Protein AF-T0XZX7-F1 (afdb_monomer)

pLDDT: mean 92.93, std 13.93, range [35.56, 98.81]

Organism: NCBI:txid410659

Secondary structure (DSSP, 8-state):
--HHHHHHHHHHHHHHHHHHT-TTTS-HHHHH--HHHHHHHHHHHHHHHHHHHHTT-HHHHHHHHHHHHHHHHHHHHHHHHTTS--HHHHHHHHHHHHHHH-HHHH-S-PPPTT---

Structure (mmCIF, N/CA/C/O backbone):
data_AF-T0XZX7-F1
#
_entry.id   AF-T0XZX7-F1
#
loop_
_atom_site.group_PDB
_atom_site.id
_atom_site.type_symbol
_atom_site.label_atom_id
_atom_site.label_alt_id
_atom_site.label_comp_id
_atom_site.label_asym_id
_atom_site.label_entity_id
_atom_site.label_seq_id
_atom_site.pdbx_PDB_ins_code
_atom_site.Cartn_x
_atom_site.Cartn_y
_atom_site.Cartn_z
_atom_site.occupancy
_atom_site.B_iso_or_equiv
_atom_site.auth_seq_id
_atom_site.auth_comp_id
_atom_site.auth_asym_id
_atom_site.auth_atom_id
_atom_site.pdbx_PDB_model_num
ATOM 1 N N . MET A 1 1 ? -22.041 0.618 -4.697 1.00 60.44 1 MET A N 1
ATOM 2 C CA . MET A 1 1 ? -20.673 0.934 -5.153 1.00 60.44 1 MET A CA 1
ATOM 3 C C . MET A 1 1 ? -20.664 0.870 -6.667 1.00 60.44 1 MET A C 1
ATOM 5 O O . MET A 1 1 ? -21.028 -0.171 -7.202 1.00 60.44 1 MET A O 1
ATOM 9 N N . ARG A 1 2 ? -20.362 1.970 -7.360 1.00 83.56 2 ARG A N 1
ATOM 10 C CA . ARG A 1 2 ? -20.198 1.934 -8.817 1.00 83.56 2 ARG A CA 1
ATOM 11 C C . ARG A 1 2 ? -18.777 1.455 -9.098 1.00 83.56 2 ARG A C 1
ATOM 13 O O . ARG A 1 2 ? -17.830 2.133 -8.727 1.00 83.56 2 ARG A O 1
ATOM 20 N N . THR A 1 3 ? -18.631 0.277 -9.701 1.00 84.12 3 THR A N 1
ATOM 21 C CA . THR A 1 3 ? -17.314 -0.327 -9.974 1.00 84.12 3 THR A CA 1
ATOM 22 C C . THR A 1 3 ? -16.431 0.567 -10.848 1.00 84.12 3 THR A C 1
ATOM 24 O O . THR A 1 3 ? -15.219 0.566 -10.670 1.00 84.12 3 THR A O 1
ATOM 27 N N . ALA A 1 4 ? -17.034 1.349 -11.750 1.00 87.56 4 ALA A N 1
ATOM 28 C CA . ALA A 1 4 ? -16.325 2.297 -12.606 1.00 87.56 4 ALA A CA 1
ATOM 29 C C . ALA A 1 4 ? -15.615 3.393 -11.792 1.00 87.56 4 ALA A C 1
ATOM 31 O O . ALA A 1 4 ? -14.406 3.545 -11.926 1.00 87.56 4 ALA A O 1
ATOM 32 N N . ASP A 1 5 ? -16.328 4.069 -10.886 1.00 93.94 5 ASP A N 1
ATOM 33 C CA . ASP A 1 5 ? -15.757 5.112 -10.022 1.00 93.94 5 ASP A CA 1
ATOM 34 C C . ASP A 1 5 ? -14.596 4.577 -9.170 1.00 93.94 5 ASP A C 1
ATOM 36 O O . ASP A 1 5 ? -13.569 5.230 -9.012 1.00 93.94 5 ASP A O 1
ATOM 40 N N . SER A 1 6 ? -14.746 3.365 -8.619 1.00 94.50 6 SER A N 1
ATOM 41 C CA . SER A 1 6 ? -13.694 2.736 -7.815 1.00 94.50 6 SER A CA 1
ATOM 42 C C . SER A 1 6 ? -12.454 2.407 -8.644 1.00 94.50 6 SER A C 1
ATOM 44 O O . SER A 1 6 ? -11.340 2.556 -8.150 1.00 94.50 6 SER A O 1
ATOM 46 N N . ALA A 1 7 ? -12.636 1.960 -9.889 1.00 94.81 7 ALA A N 1
ATOM 47 C CA . ALA A 1 7 ? -11.525 1.691 -10.791 1.00 94.81 7 ALA A CA 1
ATOM 48 C C . ALA A 1 7 ? -10.784 2.984 -11.155 1.00 94.81 7 ALA A C 1
ATOM 50 O O . ALA A 1 7 ? -9.563 3.012 -11.070 1.00 94.81 7 ALA A O 1
ATOM 51 N N . GLU A 1 8 ? -11.510 4.058 -11.475 1.00 96.88 8 GLU A N 1
ATOM 52 C CA . GLU A 1 8 ? -10.928 5.369 -11.785 1.00 96.88 8 GLU A CA 1
ATOM 53 C C . GLU A 1 8 ? -10.112 5.926 -10.610 1.00 96.88 8 GLU A C 1
ATOM 55 O O . GLU A 1 8 ? -8.948 6.288 -10.782 1.00 96.88 8 GLU A O 1
ATOM 60 N N . ALA A 1 9 ? -10.682 5.926 -9.400 1.00 97.62 9 ALA A N 1
ATOM 61 C CA . ALA A 1 9 ? -9.990 6.404 -8.203 1.00 97.62 9 ALA A CA 1
ATOM 62 C C . ALA A 1 9 ? -8.724 5.585 -7.895 1.00 97.62 9 ALA A C 1
ATOM 64 O O . ALA A 1 9 ? -7.688 6.144 -7.533 1.00 97.62 9 ALA A O 1
ATOM 65 N N . LEU A 1 10 ? -8.787 4.262 -8.070 1.00 97.81 10 LEU A N 1
ATOM 66 C CA . 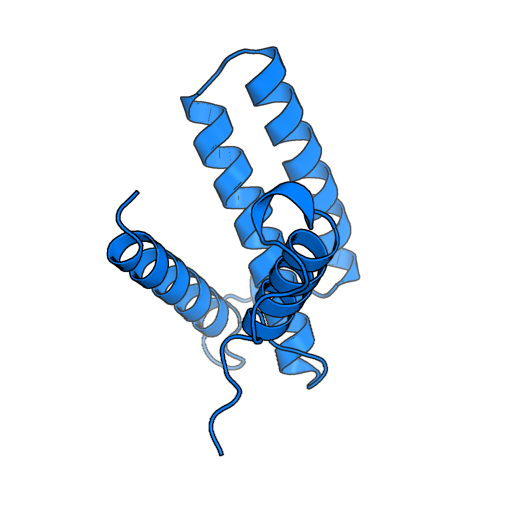LEU A 1 10 ? -7.636 3.389 -7.861 1.00 97.81 10 LEU A CA 1
ATOM 67 C C . LEU A 1 10 ? -6.558 3.602 -8.928 1.00 97.81 10 LEU A C 1
ATOM 69 O O . LEU A 1 10 ? -5.379 3.651 -8.593 1.00 97.81 10 LEU A O 1
ATOM 73 N N . THR A 1 11 ? -6.944 3.771 -10.195 1.00 98.25 11 THR A N 1
ATOM 74 C CA . THR A 1 11 ? -6.011 4.114 -11.274 1.00 98.25 11 THR A CA 1
ATOM 75 C C . THR A 1 11 ? -5.284 5.419 -10.967 1.00 98.25 11 THR A C 1
ATOM 77 O O . THR A 1 11 ? -4.059 5.451 -11.047 1.00 98.25 11 THR A O 1
ATOM 80 N N . ALA A 1 12 ? -5.999 6.458 -10.525 1.00 98.44 12 ALA A N 1
ATOM 81 C CA . ALA A 1 12 ? -5.383 7.727 -10.143 1.00 98.44 12 ALA A CA 1
ATOM 82 C C . ALA A 1 12 ? -4.367 7.570 -8.994 1.00 98.44 12 ALA A C 1
ATOM 84 O O . ALA A 1 12 ? -3.296 8.173 -9.037 1.00 98.44 12 ALA A O 1
ATOM 85 N N . LEU A 1 13 ? -4.660 6.729 -7.993 1.00 98.62 13 LEU A N 1
ATOM 86 C CA . LEU A 1 13 ? -3.728 6.430 -6.900 1.00 98.62 13 LEU A CA 1
ATOM 87 C C . LEU A 1 13 ? -2.470 5.694 -7.393 1.00 98.62 13 LEU A C 1
ATOM 89 O O . LEU A 1 13 ? -1.356 6.036 -6.998 1.00 98.62 13 LEU A O 1
ATOM 93 N N . LEU A 1 14 ? -2.629 4.703 -8.273 1.00 98.69 14 LEU A N 1
ATOM 94 C CA . LEU A 1 14 ? -1.500 3.975 -8.861 1.00 98.69 14 LEU A CA 1
ATOM 95 C C . LEU A 1 14 ? -0.620 4.904 -9.712 1.00 98.69 14 LEU A C 1
ATOM 97 O O . LEU A 1 14 ? 0.603 4.877 -9.590 1.00 98.69 14 LEU A O 1
ATOM 101 N N . GLU A 1 15 ? -1.227 5.770 -10.527 1.00 98.62 15 GLU A N 1
ATOM 102 C CA . GLU A 1 15 ? -0.512 6.778 -11.317 1.00 98.62 15 GLU A CA 1
ATOM 103 C C . GLU A 1 15 ? 0.219 7.797 -10.437 1.00 98.62 15 GLU A C 1
ATOM 105 O O . GLU A 1 15 ? 1.354 8.174 -10.741 1.00 98.62 15 GLU A O 1
ATOM 110 N N . LEU A 1 16 ? -0.400 8.228 -9.333 1.00 98.56 16 LEU A N 1
ATOM 111 C CA . LEU A 1 16 ? 0.249 9.085 -8.345 1.00 98.56 16 LEU A CA 1
ATOM 112 C C . LEU A 1 16 ? 1.500 8.403 -7.785 1.00 98.56 16 LEU A C 1
ATOM 114 O O . LEU A 1 16 ? 2.560 9.022 -7.769 1.00 98.56 16 LEU A O 1
ATOM 118 N N . MET A 1 17 ? 1.409 7.130 -7.396 1.00 98.50 17 MET A N 1
ATOM 119 C CA . MET A 1 17 ? 2.547 6.377 -6.862 1.00 98.50 17 MET A CA 1
ATOM 120 C C . MET A 1 17 ? 3.707 6.285 -7.863 1.00 98.50 17 MET A C 1
ATOM 122 O O . MET A 1 17 ? 4.868 6.460 -7.487 1.00 98.50 17 MET A O 1
ATOM 126 N N . VAL A 1 18 ? 3.401 6.062 -9.147 1.00 98.44 18 VAL A N 1
ATOM 127 C CA . VAL A 1 18 ? 4.404 6.071 -10.224 1.00 98.44 18 VAL A CA 1
ATOM 128 C C . VAL A 1 18 ? 5.104 7.427 -10.305 1.00 98.44 18 VAL A C 1
ATOM 130 O O . VAL A 1 18 ? 6.328 7.466 -10.381 1.00 98.44 18 VAL A O 1
ATOM 133 N N . ARG A 1 19 ? 4.354 8.535 -10.237 1.00 98.56 19 ARG A N 1
ATOM 134 C CA . ARG A 1 19 ? 4.929 9.892 -10.261 1.00 98.56 19 ARG A CA 1
ATOM 135 C C . ARG A 1 19 ? 5.767 10.188 -9.021 1.00 98.56 19 ARG A C 1
ATOM 137 O O . ARG A 1 19 ? 6.859 10.730 -9.146 1.00 98.56 19 ARG A O 1
ATOM 144 N N . LEU A 1 20 ? 5.285 9.819 -7.833 1.00 98.56 20 LEU A N 1
ATOM 145 C CA . LEU A 1 20 ? 6.005 10.032 -6.573 1.00 98.56 20 LEU A CA 1
ATOM 146 C C . LEU A 1 20 ? 7.349 9.299 -6.554 1.00 98.56 20 LEU A C 1
ATOM 148 O O . LEU A 1 20 ? 8.319 9.821 -6.010 1.00 98.56 20 LEU A O 1
ATOM 152 N N . ARG A 1 21 ? 7.434 8.128 -7.192 1.00 98.12 21 ARG A N 1
ATOM 153 C CA . ARG A 1 21 ? 8.665 7.331 -7.289 1.00 98.12 21 ARG A CA 1
ATOM 154 C C . ARG A 1 21 ? 9.398 7.448 -8.621 1.00 98.12 21 ARG A C 1
ATOM 156 O O . ARG A 1 21 ? 10.296 6.652 -8.890 1.00 98.12 21 ARG A O 1
ATOM 163 N N . ASP A 1 22 ? 9.067 8.444 -9.436 1.00 98.12 22 ASP A N 1
ATOM 164 C CA . ASP A 1 22 ? 9.805 8.704 -10.666 1.00 98.12 22 ASP A CA 1
ATOM 165 C C . ASP A 1 22 ? 11.309 8.933 -10.360 1.00 98.12 22 ASP A C 1
ATOM 167 O O . ASP A 1 22 ? 11.634 9.717 -9.462 1.00 98.12 22 ASP A O 1
ATOM 171 N N . PRO A 1 23 ? 12.252 8.265 -11.055 1.00 96.38 23 PRO A N 1
ATOM 172 C CA . PRO A 1 23 ? 13.681 8.363 -10.744 1.00 96.38 23 PRO A CA 1
ATOM 173 C C . PRO A 1 23 ? 14.291 9.758 -10.924 1.00 96.38 23 PRO A C 1
ATOM 175 O O . PRO A 1 23 ? 15.355 10.027 -10.363 1.00 96.38 23 PRO A O 1
ATOM 178 N N . GLU A 1 24 ? 13.663 10.637 -11.699 1.00 97.12 24 GLU A N 1
ATOM 179 C CA . GLU A 1 24 ? 14.188 11.967 -12.008 1.00 97.12 24 GLU A CA 1
ATOM 180 C C . GLU A 1 24 ? 13.414 13.058 -11.266 1.00 97.12 24 GLU A C 1
ATOM 182 O O . GLU A 1 24 ? 14.019 13.920 -10.629 1.00 97.12 24 GLU A O 1
ATOM 187 N N . GLN A 1 25 ? 12.084 12.993 -11.307 1.00 97.44 25 GLN A N 1
ATOM 188 C CA . GLN A 1 25 ? 11.173 14.040 -10.835 1.00 97.44 25 GLN A CA 1
ATOM 189 C C . GLN A 1 25 ? 10.392 13.651 -9.574 1.00 97.44 25 GLN A C 1
ATOM 191 O O . GLN A 1 25 ? 9.646 14.472 -9.038 1.00 97.44 25 GLN A O 1
ATOM 196 N N . GLY A 1 26 ? 10.547 12.414 -9.097 1.00 97.62 26 GLY A N 1
ATOM 197 C CA . GLY A 1 26 ? 9.822 11.906 -7.941 1.00 97.62 26 GLY A CA 1
ATOM 198 C C . GLY A 1 26 ? 10.220 12.581 -6.631 1.00 97.62 26 GLY A C 1
ATOM 199 O O . GLY A 1 26 ? 11.288 13.188 -6.493 1.00 97.62 26 GLY A O 1
ATOM 200 N N . CYS A 1 27 ? 9.358 12.420 -5.635 1.00 98.38 27 CYS A N 1
ATOM 201 C CA . CYS A 1 27 ? 9.582 12.892 -4.281 1.00 98.38 27 CYS A CA 1
ATOM 202 C C . CYS A 1 27 ? 10.846 12.234 -3.689 1.00 98.38 27 CYS A C 1
ATOM 204 O O . CYS A 1 27 ? 10.952 11.002 -3.676 1.00 98.38 27 CYS A O 1
ATOM 206 N N . PRO A 1 28 ? 11.817 13.015 -3.170 1.00 98.12 28 PRO A N 1
ATOM 207 C CA . PRO A 1 28 ? 13.054 12.464 -2.617 1.00 98.12 28 PRO A CA 1
ATOM 208 C C . PRO A 1 28 ? 12.827 11.469 -1.478 1.00 98.12 28 PRO A C 1
ATOM 210 O O . PRO A 1 28 ? 13.558 10.486 -1.379 1.00 98.12 28 PRO A O 1
ATOM 213 N N . TRP A 1 29 ? 11.817 11.714 -0.635 1.00 98.19 29 TRP A N 1
ATOM 214 C CA . TRP A 1 29 ? 11.490 10.815 0.466 1.00 98.19 29 TRP A CA 1
ATOM 215 C C . TRP A 1 29 ? 10.944 9.493 -0.059 1.00 98.19 29 TRP A C 1
ATOM 217 O O . TRP A 1 29 ? 11.499 8.456 0.292 1.00 98.19 29 TRP A O 1
ATOM 227 N N . ASP A 1 30 ? 9.943 9.530 -0.947 1.00 98.31 30 ASP A N 1
ATOM 228 C CA . ASP A 1 30 ? 9.324 8.322 -1.498 1.00 98.31 30 ASP A CA 1
ATOM 229 C C . ASP A 1 30 ? 10.363 7.456 -2.197 1.00 98.31 30 ASP A C 1
ATOM 231 O O . ASP A 1 30 ? 10.465 6.270 -1.910 1.00 98.31 30 ASP A O 1
ATOM 235 N N . ARG A 1 31 ? 11.206 8.046 -3.049 1.00 98.06 31 ARG A N 1
ATOM 236 C CA . ARG A 1 31 ? 12.267 7.332 -3.776 1.00 98.06 31 ARG A CA 1
ATOM 237 C C . ARG A 1 31 ? 13.289 6.648 -2.869 1.00 98.06 31 ARG A C 1
ATOM 239 O O . ARG A 1 31 ? 13.829 5.613 -3.253 1.00 98.06 31 ARG A O 1
ATOM 246 N N . ALA A 1 32 ? 13.572 7.223 -1.701 1.00 97.75 32 ALA A N 1
ATOM 247 C CA . ALA A 1 32 ? 14.536 6.673 -0.752 1.00 97.75 32 ALA A CA 1
ATOM 248 C C . ALA A 1 32 ? 14.011 5.436 -0.002 1.00 97.75 32 ALA A C 1
ATOM 250 O O . ALA A 1 32 ? 14.805 4.728 0.614 1.00 97.75 32 ALA A O 1
ATOM 251 N N . GLN A 1 33 ? 12.702 5.169 -0.049 1.00 98.44 33 GLN A N 1
ATOM 252 C CA . GLN A 1 33 ? 12.095 4.063 0.687 1.00 98.44 33 GLN A CA 1
ATOM 253 C C . GLN A 1 33 ? 12.320 2.706 0.018 1.00 98.44 33 GLN A C 1
ATOM 255 O O . GLN A 1 33 ? 12.359 2.591 -1.214 1.00 98.44 33 GLN A O 1
ATOM 260 N N . ASP A 1 34 ? 12.373 1.666 0.848 1.00 98.38 34 ASP A N 1
ATOM 261 C CA . ASP A 1 34 ? 12.410 0.263 0.456 1.00 98.38 34 ASP A CA 1
ATOM 262 C C . ASP A 1 34 ? 11.372 -0.567 1.237 1.00 98.38 34 ASP A C 1
ATOM 264 O O . ASP A 1 34 ? 10.570 -0.044 2.007 1.00 98.38 34 ASP A O 1
ATOM 268 N N . PHE A 1 35 ? 11.354 -1.888 1.028 1.00 98.25 35 PHE A N 1
ATOM 269 C CA . PHE A 1 35 ? 10.392 -2.755 1.714 1.00 98.25 35 PHE A CA 1
ATOM 270 C C . PHE A 1 35 ? 10.536 -2.727 3.239 1.00 98.25 35 PHE A C 1
ATOM 272 O O . PHE A 1 35 ? 9.534 -2.866 3.934 1.00 98.25 35 PHE A O 1
ATOM 279 N N . HIS A 1 36 ? 11.760 -2.591 3.759 1.00 97.88 36 HIS A N 1
ATOM 280 C CA . HIS A 1 36 ? 11.997 -2.579 5.200 1.00 97.88 36 HIS A CA 1
ATOM 281 C C . HIS A 1 36 ? 11.554 -1.254 5.807 1.00 97.88 36 HIS A C 1
ATOM 283 O O . HIS A 1 36 ? 10.907 -1.272 6.852 1.00 97.88 36 HIS A O 1
ATOM 289 N N . SER A 1 37 ? 11.856 -0.127 5.157 1.00 97.25 37 SER A N 1
ATOM 290 C CA . SER A 1 37 ? 11.476 1.186 5.678 1.00 97.25 37 SER A CA 1
ATOM 291 C C . SER A 1 37 ? 9.960 1.397 5.685 1.00 97.25 37 SER A C 1
ATOM 293 O O . SER A 1 37 ? 9.452 2.038 6.595 1.00 97.25 37 SER A O 1
ATOM 295 N N . ILE A 1 38 ? 9.226 0.801 4.738 1.00 97.69 38 ILE A N 1
ATOM 296 C CA . ILE A 1 38 ? 7.756 0.892 4.666 1.00 97.69 38 ILE A CA 1
ATOM 297 C C . ILE A 1 38 ? 7.035 -0.125 5.575 1.00 97.69 38 ILE A C 1
ATOM 299 O O . ILE A 1 38 ? 5.859 0.043 5.909 1.00 97.69 38 ILE A O 1
ATOM 303 N N . ALA A 1 39 ? 7.712 -1.192 6.013 1.00 96.94 39 ALA A N 1
ATOM 304 C CA . ALA A 1 39 ? 7.072 -2.270 6.769 1.00 96.94 39 ALA A CA 1
ATOM 305 C C . ALA A 1 39 ? 6.484 -1.817 8.117 1.00 96.94 39 ALA A C 1
ATOM 307 O O . ALA A 1 39 ? 5.421 -2.309 8.497 1.00 96.94 39 ALA A O 1
ATOM 308 N N . SER A 1 40 ? 7.143 -0.894 8.830 1.00 96.38 40 SER A N 1
ATOM 309 C CA . SER A 1 40 ? 6.630 -0.368 10.104 1.00 96.38 40 SER A CA 1
ATOM 310 C C . SER A 1 40 ? 5.347 0.432 9.905 1.00 96.38 40 SER A C 1
ATOM 312 O O . SER A 1 40 ? 4.361 0.135 10.572 1.00 96.38 40 SER A O 1
ATOM 314 N N . TYR A 1 41 ? 5.323 1.333 8.918 1.00 97.12 41 TYR A N 1
ATOM 315 C CA . TYR A 1 41 ? 4.134 2.116 8.575 1.00 97.12 41 TYR A CA 1
ATOM 316 C C . TYR A 1 41 ? 2.950 1.203 8.248 1.00 97.12 41 TYR A C 1
ATOM 318 O O . TYR A 1 41 ? 1.861 1.381 8.769 1.00 97.12 41 TYR A O 1
ATOM 326 N N . THR A 1 42 ? 3.177 0.116 7.501 1.00 96.44 42 THR A N 1
ATOM 327 C CA . THR A 1 42 ? 2.116 -0.869 7.197 1.00 96.44 42 THR A CA 1
ATOM 328 C C . THR A 1 42 ? 1.462 -1.458 8.455 1.00 96.44 42 THR A C 1
ATOM 330 O O . THR A 1 42 ? 0.268 -1.758 8.454 1.00 96.44 42 THR A O 1
ATOM 333 N N . ILE A 1 43 ? 2.238 -1.669 9.521 1.00 98.06 43 ILE A N 1
ATOM 334 C CA . ILE A 1 43 ? 1.728 -2.188 10.795 1.00 98.06 43 ILE A CA 1
ATOM 335 C C . ILE A 1 43 ? 1.013 -1.083 11.579 1.00 98.06 43 ILE A C 1
ATOM 337 O O . ILE A 1 43 ? -0.021 -1.360 12.184 1.00 98.06 43 ILE A O 1
ATOM 341 N N . GLU A 1 44 ? 1.554 0.134 11.570 1.00 98.31 44 GLU A N 1
ATOM 342 C CA . GLU A 1 44 ? 0.963 1.314 12.212 1.00 98.31 44 GLU A CA 1
ATOM 343 C C . GLU A 1 44 ? -0.444 1.587 11.663 1.00 98.31 44 GLU A C 1
ATOM 345 O O . GLU A 1 44 ? -1.396 1.528 12.442 1.00 98.31 44 GLU A O 1
ATOM 350 N N . GLU A 1 45 ? -0.612 1.683 10.338 1.00 98.31 45 GLU A N 1
ATOM 351 C CA . GLU A 1 45 ? -1.930 1.923 9.719 1.00 98.31 45 GLU A CA 1
ATOM 352 C C . GLU A 1 45 ? -2.954 0.837 10.089 1.00 98.31 45 GLU A C 1
ATOM 354 O O . GLU A 1 45 ? -4.143 1.085 10.287 1.00 98.31 45 GLU A O 1
ATOM 359 N N . ALA A 1 46 ? -2.508 -0.418 10.220 1.00 98.50 46 ALA A N 1
ATOM 360 C CA . ALA A 1 46 ? -3.390 -1.512 10.623 1.00 98.50 46 ALA A CA 1
ATOM 361 C C . ALA A 1 46 ? -3.878 -1.364 12.077 1.00 98.50 46 ALA A C 1
ATOM 363 O O . ALA A 1 46 ? -5.002 -1.772 12.396 1.00 98.50 46 ALA A O 1
ATOM 364 N N . TYR A 1 47 ? -3.052 -0.798 12.961 1.00 98.62 47 TYR A N 1
ATOM 365 C CA . TYR A 1 47 ? -3.463 -0.457 14.321 1.00 98.62 47 TYR A CA 1
ATOM 366 C C . TYR A 1 47 ? -4.403 0.747 14.353 1.00 98.62 47 TYR A C 1
ATOM 368 O O . TYR A 1 47 ? -5.355 0.724 15.134 1.00 98.62 47 TYR A O 1
ATOM 376 N N . GLU A 1 48 ? -4.192 1.745 13.500 1.00 98.69 48 GLU A N 1
ATOM 377 C CA . GLU A 1 48 ? -5.051 2.931 13.418 1.00 98.69 48 GLU A CA 1
ATOM 378 C C . GLU A 1 48 ? -6.436 2.586 12.855 1.00 98.69 48 GLU A C 1
ATOM 380 O O . GLU A 1 48 ? -7.452 2.956 13.447 1.00 98.69 48 GLU A O 1
ATOM 385 N N . VAL A 1 49 ? -6.511 1.726 11.830 1.00 98.81 49 VAL A N 1
ATOM 386 C CA . VAL A 1 49 ? -7.783 1.139 11.366 1.00 98.81 49 VAL A CA 1
ATOM 387 C C . VAL A 1 49 ? -8.530 0.460 12.519 1.00 98.81 49 VAL A C 1
ATOM 389 O O . VAL A 1 49 ? -9.746 0.620 12.653 1.00 98.81 49 VAL A O 1
ATOM 392 N N . ARG A 1 50 ? -7.827 -0.310 13.363 1.00 98.69 50 ARG A N 1
ATOM 393 C CA . ARG A 1 50 ? -8.445 -0.966 14.526 1.00 98.69 50 ARG A CA 1
ATOM 394 C C . ARG A 1 50 ? -8.972 0.063 15.528 1.00 98.69 50 ARG A C 1
ATOM 396 O O . ARG A 1 50 ? -10.108 -0.088 15.970 1.00 98.69 50 ARG A O 1
ATOM 403 N N . ASP A 1 51 ? -8.182 1.079 15.872 1.00 98.62 51 ASP A N 1
ATOM 404 C CA . ASP A 1 51 ? -8.595 2.138 16.806 1.00 98.62 51 ASP A CA 1
ATOM 405 C C . ASP A 1 51 ? -9.850 2.869 16.306 1.00 98.62 51 ASP A C 1
ATOM 407 O O . ASP A 1 51 ? -10.829 3.018 17.041 1.00 98.62 51 ASP A O 1
ATOM 411 N N . ALA A 1 52 ? -9.883 3.227 15.020 1.00 98.62 52 ALA A N 1
ATOM 412 C CA . ALA A 1 52 ? -11.035 3.881 14.409 1.00 98.62 52 ALA A CA 1
ATOM 413 C C . ALA A 1 52 ? -12.312 3.020 14.492 1.00 98.62 52 ALA A C 1
ATOM 415 O O . ALA A 1 52 ? -13.401 3.535 14.769 1.00 98.62 52 ALA A O 1
ATOM 416 N N . ILE A 1 53 ? -12.191 1.695 14.318 1.00 98.62 53 ILE A N 1
ATOM 417 C CA . ILE A 1 53 ? -13.302 0.746 14.508 1.00 98.62 53 ILE A CA 1
ATOM 418 C C . ILE A 1 53 ? -13.757 0.723 15.970 1.00 98.62 53 ILE A C 1
ATOM 420 O O . ILE A 1 53 ? -14.958 0.821 16.231 1.00 98.62 53 ILE A O 1
ATOM 424 N N . GLU A 1 54 ? -12.828 0.601 16.921 1.00 98.62 54 GLU A N 1
ATOM 425 C CA . GLU A 1 54 ? -13.131 0.552 18.360 1.00 98.62 54 GLU A CA 1
ATOM 426 C C . GLU A 1 54 ? -13.864 1.814 18.827 1.00 98.62 54 GLU A C 1
ATOM 428 O O . GLU A 1 54 ? -14.779 1.751 19.652 1.00 98.62 54 GLU A O 1
ATOM 433 N N . ARG A 1 55 ? -13.526 2.957 18.230 1.00 98.25 55 ARG A N 1
ATOM 434 C CA . ARG A 1 55 ? -14.145 4.255 18.508 1.00 98.25 55 ARG A CA 1
ATOM 435 C C . ARG A 1 55 ? -15.422 4.518 17.711 1.00 98.25 55 ARG A C 1
ATOM 437 O O . ARG A 1 55 ? -16.081 5.526 17.953 1.00 98.25 55 ARG A O 1
ATOM 444 N N . THR A 1 56 ? -15.809 3.613 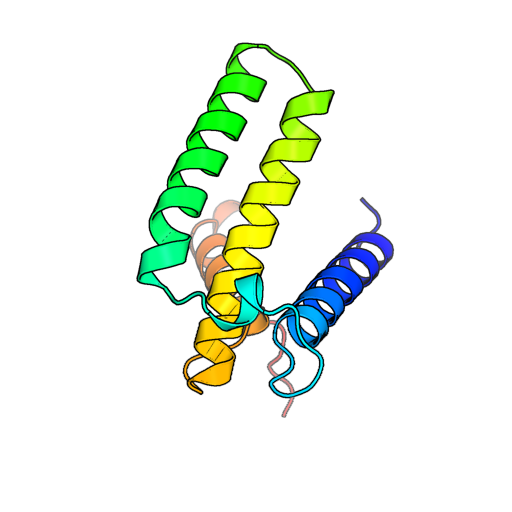16.806 1.00 98.19 56 THR A N 1
ATOM 445 C CA . THR A 1 56 ? -16.948 3.790 15.883 1.00 98.19 56 THR A CA 1
ATOM 446 C C . THR A 1 56 ? -16.836 5.100 15.084 1.00 98.19 56 THR A C 1
ATOM 448 O O . THR A 1 56 ? -17.830 5.758 14.773 1.00 98.19 56 THR A O 1
ATOM 451 N N . ASP A 1 57 ? -15.609 5.497 14.750 1.00 98.44 57 ASP A N 1
ATOM 452 C CA . ASP A 1 57 ? -15.331 6.724 14.014 1.00 98.44 57 ASP A CA 1
ATOM 453 C C . ASP A 1 57 ? -15.257 6.417 12.518 1.00 98.44 57 ASP A C 1
ATOM 455 O O . ASP A 1 57 ? -14.231 6.003 11.983 1.00 98.44 57 ASP A O 1
ATOM 459 N N . ALA A 1 58 ? -16.380 6.596 11.823 1.00 98.38 58 ALA A N 1
ATOM 460 C CA . ALA A 1 58 ? -16.454 6.338 10.388 1.00 98.38 58 ALA A CA 1
ATOM 461 C C . ALA A 1 58 ? -15.588 7.300 9.553 1.00 98.38 58 ALA A C 1
ATOM 463 O O . ALA A 1 58 ? -15.198 6.951 8.437 1.00 98.38 58 ALA A O 1
ATOM 464 N N . GLY A 1 59 ? -15.324 8.509 10.063 1.00 98.50 59 GLY A N 1
ATOM 465 C CA . GLY A 1 59 ? -14.499 9.503 9.384 1.00 98.50 59 GLY A CA 1
ATOM 466 C C . GLY A 1 59 ? -13.043 9.069 9.388 1.00 98.50 59 GLY A C 1
ATOM 467 O O . GLY A 1 59 ? -12.460 8.919 8.315 1.00 98.50 59 GLY A O 1
ATOM 468 N N . GLN A 1 60 ? -12.530 8.770 10.581 1.00 98.44 60 GLN A N 1
ATOM 469 C CA . GLN A 1 60 ? -11.175 8.268 10.759 1.00 98.44 60 GLN A CA 1
ATOM 470 C C . GLN A 1 60 ? -10.996 6.913 10.074 1.00 98.44 60 GLN A C 1
ATOM 472 O O . GLN A 1 60 ? -10.052 6.728 9.322 1.00 98.44 60 GLN A O 1
ATOM 477 N N . LEU A 1 61 ? -11.963 5.997 10.197 1.00 98.75 61 LEU A N 1
ATOM 478 C CA . LEU A 1 61 ? -11.881 4.685 9.549 1.00 98.75 61 LEU A CA 1
ATOM 479 C C . LEU A 1 61 ? -11.674 4.789 8.032 1.00 98.75 61 LEU A C 1
ATOM 481 O O . LEU A 1 61 ? -10.957 3.983 7.446 1.00 98.75 61 LEU A O 1
ATOM 485 N N . ARG A 1 62 ? -12.310 5.763 7.373 1.00 98.56 62 ARG A N 1
ATOM 486 C CA . ARG A 1 62 ? -12.119 5.997 5.936 1.00 98.56 62 ARG A CA 1
ATOM 487 C C . ARG A 1 62 ? -10.702 6.481 5.618 1.00 98.56 62 ARG A C 1
ATOM 489 O O . ARG A 1 62 ? -10.202 6.131 4.553 1.00 98.56 62 ARG A O 1
ATOM 496 N N . GLU A 1 63 ? -10.113 7.297 6.485 1.00 98.56 63 GLU A N 1
ATOM 497 C CA . GLU A 1 63 ? -8.760 7.840 6.329 1.00 98.56 63 GLU A CA 1
ATOM 498 C C . GLU A 1 63 ? -7.727 6.725 6.510 1.00 98.56 63 GLU A C 1
ATOM 500 O O . GLU A 1 63 ? -7.041 6.406 5.541 1.00 98.56 63 GLU A O 1
ATOM 505 N N . GLU A 1 64 ? -7.781 5.982 7.619 1.00 98.69 64 GLU A N 1
ATOM 506 C CA . GLU A 1 64 ? -6.797 4.920 7.892 1.00 98.69 64 GLU A CA 1
ATOM 507 C C . GLU A 1 64 ? -6.903 3.745 6.902 1.00 98.69 64 GLU A C 1
ATOM 509 O O . GLU A 1 64 ? -5.920 3.091 6.557 1.00 98.69 64 GLU A O 1
ATOM 514 N N . LEU A 1 65 ? -8.105 3.449 6.381 1.00 98.75 65 LEU A N 1
ATOM 515 C CA . LEU A 1 65 ? -8.251 2.475 5.288 1.00 98.75 65 LEU A CA 1
ATOM 516 C C . LEU A 1 65 ? -7.600 2.964 3.987 1.00 98.75 65 LEU A C 1
ATOM 518 O O . LEU A 1 65 ? -7.149 2.141 3.184 1.00 98.75 65 LEU A O 1
ATOM 522 N N . GLY A 1 66 ? -7.592 4.277 3.759 1.00 98.56 66 GLY A N 1
ATOM 523 C CA . GLY A 1 66 ? -6.888 4.911 2.652 1.00 98.56 66 GLY A CA 1
ATOM 524 C C . GLY A 1 66 ? -5.378 4.791 2.815 1.00 98.56 66 GLY A C 1
ATOM 525 O O . GLY A 1 66 ? -4.710 4.355 1.875 1.00 98.56 66 GLY A O 1
ATOM 526 N N . ASP A 1 67 ? -4.864 5.072 4.008 1.00 98.56 67 ASP A N 1
ATOM 527 C CA . ASP A 1 67 ? -3.434 4.996 4.303 1.00 98.56 67 ASP A CA 1
ATOM 528 C C . ASP A 1 67 ? -2.934 3.549 4.260 1.00 98.56 67 ASP A C 1
ATOM 530 O O . ASP A 1 67 ? -1.965 3.241 3.560 1.00 98.56 67 ASP A O 1
ATOM 534 N N . LEU A 1 68 ? -3.682 2.599 4.827 1.00 98.62 68 LEU A N 1
ATOM 535 C CA . LEU A 1 68 ? -3.376 1.175 4.688 1.00 98.62 68 LEU A CA 1
ATOM 536 C C . LEU A 1 68 ? -3.381 0.712 3.217 1.00 98.62 68 LEU A C 1
ATOM 538 O O . LEU A 1 68 ? -2.522 -0.079 2.808 1.00 98.62 68 LEU A O 1
ATOM 542 N N . LEU A 1 69 ? -4.325 1.192 2.395 1.00 98.62 69 LEU A N 1
ATOM 543 C CA . LEU A 1 69 ? -4.330 0.912 0.954 1.00 98.62 69 LEU A CA 1
ATOM 544 C C . LEU A 1 69 ? -3.099 1.518 0.265 1.00 98.62 69 LEU A C 1
ATOM 546 O O . LEU A 1 69 ? -2.508 0.861 -0.598 1.00 98.62 69 LEU A O 1
ATOM 550 N N . PHE A 1 70 ? -2.694 2.731 0.646 1.00 98.44 70 PHE A N 1
ATOM 551 C CA . PHE A 1 70 ? -1.487 3.370 0.132 1.00 98.44 70 PHE A 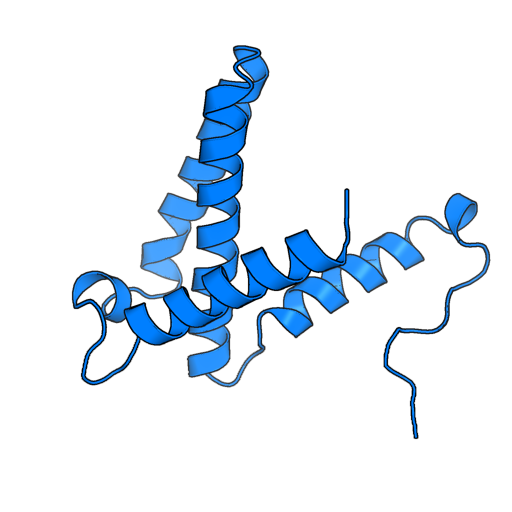CA 1
ATOM 552 C C . PHE A 1 70 ? -0.241 2.527 0.421 1.00 98.44 70 PHE A C 1
ATOM 554 O O . PHE A 1 70 ? 0.536 2.284 -0.503 1.00 98.44 70 PHE A O 1
ATOM 561 N N . GLN A 1 71 ? -0.100 1.958 1.624 1.00 98.31 71 GLN A N 1
ATOM 562 C CA . GLN A 1 71 ? 1.025 1.064 1.936 1.00 98.31 71 GLN A CA 1
ATOM 563 C C . GLN A 1 71 ? 1.065 -0.169 1.007 1.00 98.31 71 GLN A C 1
ATOM 565 O O . GLN A 1 71 ? 2.133 -0.567 0.533 1.00 98.31 71 GLN A O 1
ATOM 570 N N . VAL A 1 72 ? -0.091 -0.756 0.661 1.00 98.50 72 VAL A N 1
ATOM 571 C CA . VAL A 1 72 ? -0.168 -1.868 -0.314 1.00 98.50 72 VAL A CA 1
ATOM 572 C C . VAL A 1 72 ? 0.272 -1.423 -1.712 1.00 98.50 72 VAL A C 1
ATOM 574 O O . VAL A 1 72 ? 1.0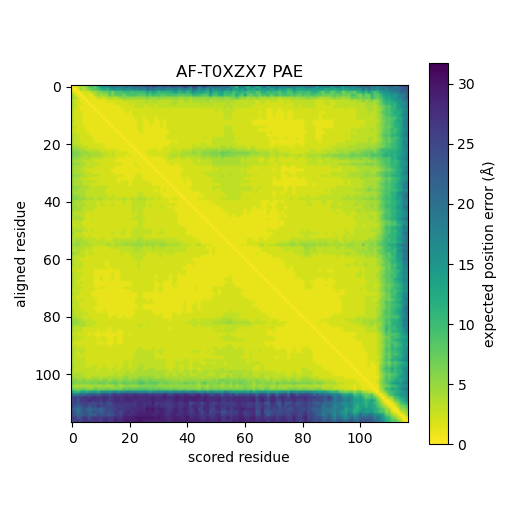15 -2.146 -2.383 1.00 98.50 72 VAL A O 1
ATOM 577 N N . VAL A 1 73 ? -0.169 -0.244 -2.156 1.00 98.75 73 VAL A N 1
ATOM 578 C CA . VAL A 1 73 ? 0.235 0.349 -3.440 1.00 98.75 73 VAL A CA 1
ATOM 579 C C . VAL A 1 73 ? 1.742 0.616 -3.470 1.00 98.75 73 VAL A C 1
ATOM 581 O O . VAL A 1 73 ? 2.397 0.295 -4.464 1.00 98.75 73 VAL A O 1
ATOM 584 N N . PHE A 1 74 ? 2.313 1.109 -2.373 1.00 98.62 74 PHE A N 1
ATOM 585 C CA . PHE A 1 74 ? 3.742 1.380 -2.247 1.00 98.62 74 PHE A CA 1
ATOM 586 C C . PHE A 1 74 ? 4.574 0.099 -2.395 1.00 98.62 74 PHE A C 1
ATOM 588 O O . PHE A 1 74 ? 5.490 0.036 -3.221 1.00 98.62 74 PHE A O 1
ATOM 595 N N . HIS A 1 75 ? 4.229 -0.960 -1.656 1.00 98.69 75 HIS A N 1
ATOM 596 C CA . HIS A 1 75 ? 4.906 -2.259 -1.767 1.00 98.69 75 HIS A CA 1
ATOM 597 C C . HIS A 1 75 ? 4.764 -2.867 -3.164 1.00 98.69 75 HIS A C 1
ATOM 599 O O . HIS A 1 75 ? 5.727 -3.424 -3.693 1.00 98.69 75 HIS A O 1
ATOM 605 N N . A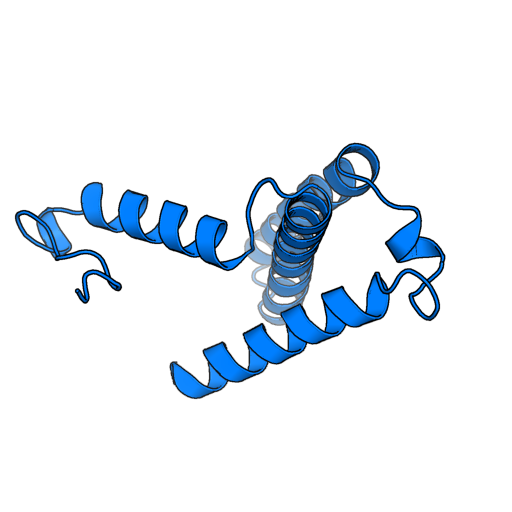LA A 1 76 ? 3.590 -2.740 -3.791 1.00 98.69 76 ALA A N 1
ATOM 606 C CA . ALA A 1 76 ? 3.388 -3.191 -5.164 1.00 98.69 76 ALA A CA 1
ATOM 607 C C . ALA A 1 76 ? 4.286 -2.427 -6.148 1.00 98.69 76 ALA A C 1
ATOM 609 O O . ALA A 1 76 ? 4.883 -3.046 -7.027 1.00 98.69 76 ALA A O 1
ATOM 610 N N . ARG A 1 77 ? 4.453 -1.111 -5.964 1.00 98.69 77 ARG A N 1
ATOM 611 C CA . ARG A 1 77 ? 5.356 -0.305 -6.791 1.00 98.69 77 ARG A CA 1
ATOM 612 C C . ARG A 1 77 ? 6.822 -0.708 -6.608 1.00 98.69 77 ARG A C 1
ATOM 614 O O . ARG A 1 77 ? 7.536 -0.887 -7.590 1.00 98.69 77 ARG A O 1
ATOM 621 N N . LEU A 1 78 ? 7.263 -0.929 -5.370 1.00 98.62 78 LEU A N 1
ATOM 622 C CA . LEU A 1 78 ? 8.612 -1.422 -5.061 1.00 98.62 78 LEU A CA 1
ATOM 623 C C . LEU A 1 78 ? 8.902 -2.811 -5.652 1.00 98.62 78 LEU A C 1
ATOM 625 O O . LEU A 1 78 ? 10.054 -3.117 -5.982 1.00 98.62 78 LEU A O 1
ATOM 629 N N . ALA A 1 79 ? 7.886 -3.671 -5.730 1.00 98.69 79 ALA A N 1
ATOM 630 C CA . ALA A 1 79 ? 7.981 -4.9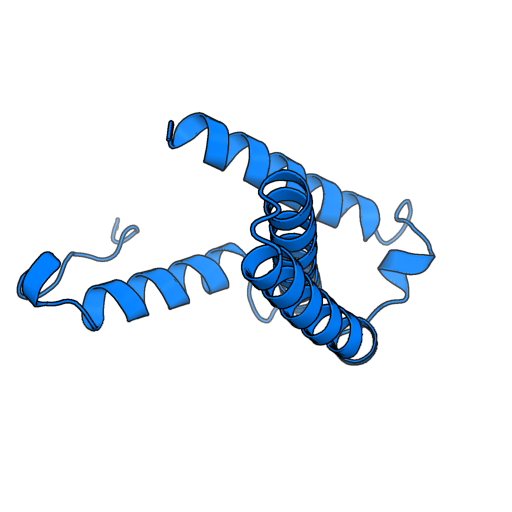92 -6.343 1.00 98.69 79 ALA A CA 1
ATOM 631 C C . ALA A 1 79 ? 8.035 -4.906 -7.872 1.00 98.69 79 ALA A C 1
ATOM 633 O O . ALA A 1 79 ? 8.824 -5.618 -8.496 1.00 98.69 79 ALA A O 1
ATOM 634 N N . GLU A 1 80 ? 7.254 -4.005 -8.465 1.00 98.44 80 GLU A N 1
ATOM 635 C CA . GLU A 1 80 ? 7.249 -3.741 -9.902 1.00 98.44 80 GLU A CA 1
ATOM 636 C C . GLU A 1 80 ? 8.604 -3.192 -10.368 1.00 98.44 80 GLU A C 1
ATOM 638 O O . GLU A 1 80 ? 9.172 -3.702 -11.331 1.00 98.44 80 GLU A O 1
ATOM 643 N N . GLU A 1 81 ? 9.186 -2.238 -9.630 1.00 98.06 81 GLU A N 1
ATOM 644 C CA . GLU A 1 81 ? 10.529 -1.687 -9.890 1.00 98.06 81 GLU A CA 1
ATOM 645 C C . GLU A 1 81 ? 11.631 -2.759 -9.877 1.00 98.06 81 GLU A C 1
ATOM 647 O O . GLU A 1 81 ? 12.660 -2.612 -10.536 1.00 98.06 81 GLU A O 1
ATOM 652 N N . ARG A 1 82 ? 11.415 -3.863 -9.152 1.00 97.94 82 ARG A N 1
ATOM 653 C CA . ARG A 1 82 ? 12.320 -5.023 -9.106 1.00 97.94 82 ARG A CA 1
ATOM 654 C C . ARG A 1 82 ? 11.955 -6.129 -10.102 1.00 97.94 82 ARG A C 1
ATOM 656 O O . ARG A 1 82 ? 12.637 -7.152 -10.141 1.00 97.94 82 ARG A O 1
ATOM 663 N N . GLY A 1 83 ? 10.8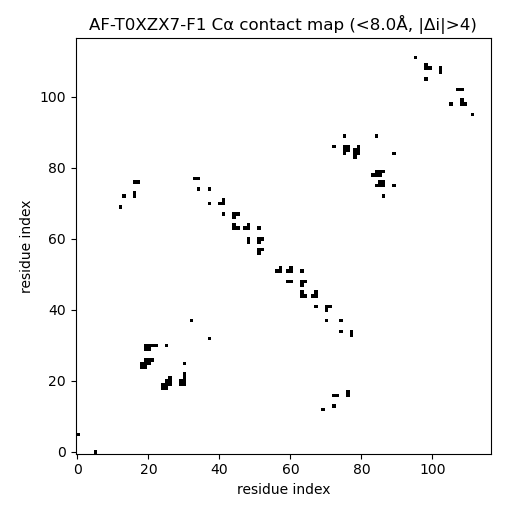88 -5.956 -10.883 1.00 98.31 83 GLY A N 1
ATOM 664 C CA . GLY A 1 83 ? 10.386 -6.948 -11.835 1.00 98.31 83 GLY A CA 1
ATOM 665 C C . GLY A 1 83 ? 9.752 -8.184 -11.185 1.00 98.31 83 GLY A C 1
ATOM 666 O O . GLY A 1 83 ? 9.712 -9.242 -11.809 1.00 98.31 83 GLY A O 1
ATOM 667 N N . TRP A 1 84 ? 9.297 -8.093 -9.930 1.00 98.50 84 TRP A N 1
ATOM 668 C CA . TRP A 1 84 ? 8.734 -9.233 -9.197 1.00 98.50 84 TRP A CA 1
ATOM 669 C C . TRP A 1 84 ? 7.245 -9.437 -9.485 1.00 98.50 84 TRP A C 1
ATOM 671 O O . TRP A 1 84 ? 6.832 -10.546 -9.822 1.00 98.50 84 TRP A O 1
ATOM 681 N N . PHE A 1 85 ? 6.437 -8.387 -9.325 1.00 98.69 85 PHE A N 1
ATOM 682 C CA . PHE A 1 85 ? 4.997 -8.376 -9.601 1.00 98.69 85 PHE A CA 1
ATOM 683 C C . PHE A 1 85 ? 4.442 -6.945 -9.548 1.00 98.69 85 PHE A C 1
ATOM 685 O O . PHE A 1 85 ? 5.053 -6.068 -8.948 1.00 98.69 85 PHE A O 1
ATOM 692 N N . ASP A 1 86 ? 3.263 -6.734 -10.135 1.00 98.38 86 ASP A N 1
ATOM 693 C CA . ASP A 1 86 ? 2.522 -5.470 -10.113 1.00 98.38 86 ASP A CA 1
ATOM 694 C C . ASP A 1 86 ? 1.349 -5.502 -9.110 1.00 98.38 86 ASP A C 1
ATOM 696 O O . ASP A 1 86 ? 1.003 -6.539 -8.530 1.00 98.38 86 ASP A O 1
ATOM 700 N N . PHE A 1 87 ? 0.684 -4.358 -8.921 1.00 98.50 87 PHE A N 1
ATOM 701 C CA . PHE A 1 87 ? -0.518 -4.271 -8.081 1.00 98.50 87 PHE A CA 1
ATOM 702 C C . PHE A 1 87 ? -1.633 -5.214 -8.565 1.00 98.50 87 PHE A C 1
ATOM 704 O O . PHE A 1 87 ? -2.339 -5.839 -7.768 1.00 98.50 87 PHE A O 1
ATOM 711 N N . ALA A 1 88 ? -1.781 -5.371 -9.883 1.00 98.25 88 ALA A N 1
ATOM 712 C CA . ALA A 1 88 ? -2.813 -6.223 -10.452 1.00 98.25 88 ALA A CA 1
ATOM 713 C C . ALA A 1 88 ? -2.604 -7.703 -10.079 1.00 98.25 88 ALA A C 1
ATOM 715 O O . ALA A 1 88 ? -3.576 -8.418 -9.832 1.00 98.25 88 ALA A O 1
ATOM 716 N N . ALA A 1 89 ? -1.361 -8.176 -9.972 1.00 98.50 89 ALA A N 1
ATOM 717 C CA . ALA A 1 89 ? -1.037 -9.516 -9.496 1.00 98.50 89 ALA A CA 1
ATOM 718 C C . ALA A 1 89 ? -1.423 -9.709 -8.023 1.00 98.50 89 ALA A C 1
ATOM 720 O O . ALA A 1 89 ? -1.984 -10.756 -7.683 1.00 98.50 89 ALA A O 1
ATOM 721 N N . VAL A 1 90 ? -1.214 -8.697 -7.170 1.00 98.50 90 VAL A N 1
ATOM 722 C CA . VAL A 1 90 ? -1.679 -8.706 -5.770 1.00 98.50 90 VAL A CA 1
ATOM 723 C C . VAL A 1 90 ? -3.201 -8.873 -5.721 1.00 98.50 90 VAL A C 1
ATOM 725 O O . VAL A 1 90 ? -3.701 -9.812 -5.091 1.00 98.50 90 VAL A O 1
ATOM 728 N N . ALA A 1 91 ? -3.939 -8.035 -6.458 1.00 98.19 91 ALA A N 1
ATOM 729 C CA . ALA A 1 91 ? -5.401 -8.067 -6.519 1.00 98.19 91 ALA A CA 1
ATOM 730 C C . ALA A 1 91 ? -5.947 -9.395 -7.084 1.00 98.19 91 ALA A C 1
ATOM 732 O O . ALA A 1 91 ? -6.854 -10.005 -6.508 1.00 98.19 91 ALA A O 1
ATOM 733 N N . ARG A 1 92 ? -5.360 -9.905 -8.176 1.00 98.19 92 ARG A N 1
ATOM 734 C CA . ARG A 1 92 ? -5.729 -11.205 -8.766 1.00 98.19 92 ARG A CA 1
ATOM 735 C C . ARG A 1 92 ? -5.488 -12.359 -7.794 1.00 98.19 92 ARG A 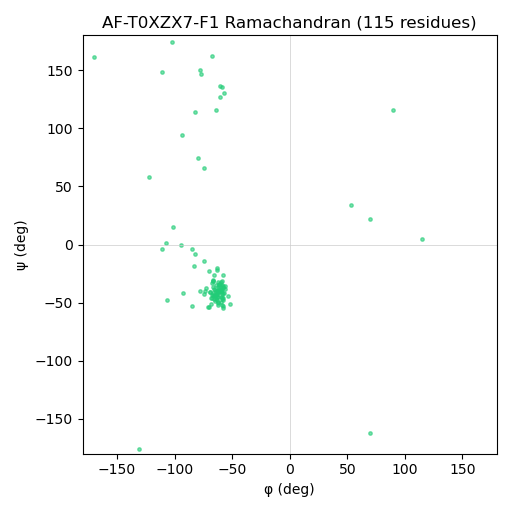C 1
ATOM 737 O O . ARG A 1 92 ? -6.333 -13.250 -7.691 1.00 98.19 92 ARG A O 1
ATOM 744 N N . SER A 1 93 ? -4.373 -12.336 -7.063 1.00 98.12 93 SER A N 1
ATOM 745 C CA . SER A 1 93 ? -4.016 -13.374 -6.089 1.00 98.12 93 SER A CA 1
ATOM 746 C C . SER A 1 93 ? -5.041 -13.468 -4.956 1.00 98.12 93 SER A C 1
ATOM 748 O O . SER A 1 93 ? -5.561 -14.556 -4.672 1.00 98.12 93 SER A O 1
ATOM 750 N N . ILE A 1 94 ? -5.406 -12.334 -4.342 1.00 97.94 94 ILE A N 1
ATOM 751 C CA . ILE A 1 94 ? -6.425 -12.321 -3.285 1.00 97.94 94 ILE A CA 1
ATOM 752 C C . ILE A 1 94 ? -7.809 -12.690 -3.833 1.00 97.94 94 ILE A C 1
ATOM 754 O O . ILE A 1 94 ? -8.484 -13.516 -3.218 1.00 97.94 94 ILE A O 1
ATOM 758 N N . HIS A 1 95 ? -8.192 -12.191 -5.013 1.00 96.94 95 HIS A N 1
ATOM 759 C CA . HIS A 1 95 ? -9.463 -12.532 -5.656 1.00 96.94 95 HIS A CA 1
ATOM 760 C C . HIS A 1 95 ? -9.592 -14.044 -5.893 1.00 96.94 95 HIS A C 1
ATOM 762 O O . HIS A 1 95 ? -10.523 -14.676 -5.392 1.00 96.94 95 HIS A O 1
ATOM 768 N N . ALA A 1 96 ? -8.619 -14.659 -6.575 1.00 96.00 96 ALA A N 1
ATOM 769 C CA . ALA A 1 96 ? -8.627 -16.095 -6.855 1.00 96.00 96 ALA A CA 1
ATOM 770 C C . ALA A 1 96 ? -8.617 -16.940 -5.569 1.00 96.00 96 ALA A C 1
ATOM 772 O O . ALA A 1 96 ? -9.276 -17.981 -5.489 1.00 96.00 96 ALA A O 1
ATOM 773 N N . LYS A 1 97 ? -7.885 -16.495 -4.536 1.00 96.56 97 LYS A N 1
ATOM 774 C CA . LYS A 1 97 ? -7.870 -17.142 -3.216 1.00 96.56 97 LYS A CA 1
ATOM 775 C C . LYS A 1 97 ? -9.244 -17.100 -2.548 1.00 96.56 97 LYS A C 1
ATOM 777 O O . LYS A 1 97 ? -9.681 -18.131 -2.040 1.00 96.56 97 LYS A O 1
ATOM 782 N N . LEU A 1 98 ? -9.905 -15.943 -2.528 1.00 96.38 98 LEU A N 1
ATOM 783 C CA . LEU A 1 98 ? -11.204 -15.779 -1.874 1.00 96.38 98 LEU A CA 1
ATOM 784 C C . LEU A 1 98 ? -12.296 -16.547 -2.608 1.00 96.38 98 LEU A C 1
ATOM 786 O O . LEU A 1 98 ? -13.013 -17.312 -1.974 1.00 96.38 98 LEU A O 1
ATOM 790 N N . VAL A 1 99 ? -12.349 -16.448 -3.931 1.00 95.50 99 VAL A N 1
ATOM 791 C CA . VAL A 1 99 ? -13.255 -17.233 -4.772 1.00 95.50 99 VAL A CA 1
ATOM 792 C C . VAL A 1 99 ? -13.153 -18.733 -4.473 1.00 95.50 99 VAL A C 1
ATOM 794 O O . VAL A 1 99 ? -14.154 -19.383 -4.178 1.00 95.50 99 VAL A O 1
ATOM 797 N N . ARG A 1 100 ? -11.930 -19.283 -4.468 1.00 94.56 100 ARG A N 1
ATOM 798 C CA . ARG A 1 100 ? -11.689 -20.708 -4.193 1.00 94.56 100 ARG A CA 1
ATOM 799 C C . ARG A 1 100 ? -12.124 -21.120 -2.784 1.00 94.56 100 ARG A C 1
ATOM 801 O O . ARG A 1 100 ? -12.523 -22.261 -2.578 1.00 94.56 100 ARG A O 1
ATOM 808 N N . ARG A 1 101 ? -12.018 -20.21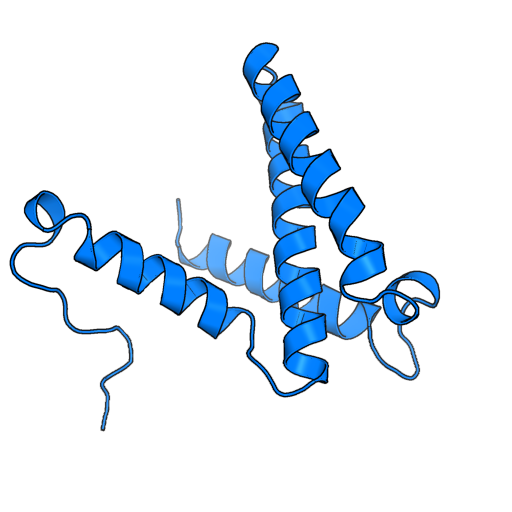6 -1.806 1.00 95.44 101 ARG A N 1
ATOM 809 C CA . ARG A 1 101 ? -12.372 -20.471 -0.398 1.00 95.44 101 ARG A CA 1
ATOM 810 C C . ARG A 1 101 ? -13.869 -20.330 -0.100 1.00 95.44 101 ARG A C 1
ATOM 812 O O . ARG A 1 101 ? -14.280 -20.718 0.987 1.00 95.44 101 ARG A O 1
ATOM 819 N N . HIS A 1 102 ? -14.676 -19.840 -1.045 1.00 95.25 102 HIS A N 1
ATOM 820 C CA . HIS A 1 102 ? -16.124 -19.659 -0.874 1.00 95.25 102 HIS A CA 1
ATOM 821 C C . HIS A 1 102 ? -16.943 -20.437 -1.925 1.00 95.25 102 HIS A C 1
ATOM 823 O O . HIS A 1 102 ? -17.757 -19.846 -2.639 1.00 95.25 102 HIS A O 1
ATOM 829 N N . PRO A 1 103 ? -16.790 -21.776 -2.021 1.00 94.19 103 PRO A N 1
ATOM 830 C CA . PRO A 1 103 ? -17.535 -22.585 -2.992 1.00 94.19 103 PRO A CA 1
ATOM 831 C C . PRO A 1 103 ? -19.052 -22.562 -2.752 1.00 94.19 103 PRO A C 1
ATOM 833 O O . PRO A 1 103 ? -19.827 -22.789 -3.672 1.00 94.19 103 PRO A O 1
ATOM 836 N N . HIS A 1 104 ? -19.494 -22.243 -1.534 1.00 92.81 104 HIS A N 1
ATOM 837 C CA . HIS A 1 104 ? -20.911 -22.069 -1.210 1.00 92.81 104 HIS A CA 1
ATOM 838 C C . HIS A 1 104 ? -21.524 -20.807 -1.843 1.00 92.81 104 HIS A C 1
ATOM 840 O O . HIS A 1 104 ? -22.734 -20.760 -2.024 1.00 92.81 104 HIS A O 1
ATOM 846 N N . VAL A 1 105 ? -20.708 -19.804 -2.192 1.00 94.50 105 VAL A N 1
ATOM 847 C CA . VAL A 1 105 ? -21.159 -18.586 -2.889 1.00 94.50 105 VAL A CA 1
ATOM 848 C C . VAL A 1 105 ? -21.033 -18.744 -4.405 1.00 94.50 105 VAL A C 1
ATOM 850 O O . VAL A 1 105 ? -21.928 -18.341 -5.140 1.00 94.50 105 VAL A O 1
ATOM 853 N N . PHE A 1 106 ? -19.930 -19.334 -4.881 1.00 90.12 106 PHE A N 1
ATOM 854 C CA . PHE A 1 106 ? -19.571 -19.342 -6.308 1.00 90.12 106 PHE A CA 1
ATOM 855 C C . PHE A 1 106 ? -19.736 -20.702 -7.011 1.00 90.12 106 PHE A C 1
ATOM 857 O O . PHE A 1 106 ? -19.427 -20.817 -8.196 1.00 90.12 106 PHE A O 1
ATOM 864 N N . GLY A 1 107 ? -20.204 -21.738 -6.308 1.00 83.12 107 GLY A N 1
ATOM 865 C CA . GLY A 1 107 ? -20.298 -23.103 -6.829 1.00 83.12 107 GLY A CA 1
ATOM 866 C C . GLY A 1 107 ? -18.931 -23.770 -7.030 1.00 83.12 107 GLY A C 1
ATOM 867 O O . GLY A 1 107 ? -17.908 -23.325 -6.503 1.00 83.12 107 GLY A O 1
ATOM 868 N N . ALA A 1 108 ? -18.897 -24.848 -7.821 1.00 67.12 108 ALA A N 1
ATOM 869 C CA . ALA A 1 108 ? -17.664 -25.517 -8.242 1.00 67.12 108 ALA A CA 1
ATOM 870 C C . ALA A 1 108 ? -16.910 -24.693 -9.315 1.00 67.12 108 ALA A C 1
ATOM 872 O O . ALA A 1 108 ? -16.766 -25.122 -10.454 1.00 67.12 108 ALA A O 1
ATOM 873 N N . GLY A 1 109 ? -16.428 -23.509 -8.919 1.00 58.25 109 GLY A N 1
ATOM 874 C CA . GLY A 1 109 ? -15.354 -22.744 -9.562 1.00 58.25 109 GLY A CA 1
ATOM 875 C C . GLY A 1 109 ? -15.779 -21.745 -10.651 1.00 58.25 109 GLY A C 1
ATOM 876 O O . GLY A 1 109 ? -16.215 -22.159 -11.723 1.00 58.25 109 GLY A O 1
ATOM 877 N N . PRO A 1 110 ? -15.571 -20.426 -10.469 1.00 57.69 110 PRO A N 1
ATOM 878 C CA . PRO A 1 110 ? -15.648 -19.484 -11.580 1.00 57.69 110 PRO A CA 1
ATOM 879 C C . PRO A 1 110 ? -14.379 -19.557 -12.444 1.00 57.69 110 PRO A C 1
ATOM 881 O O . PRO A 1 110 ? -13.269 -19.772 -11.947 1.00 57.69 110 PRO A O 1
ATOM 884 N N . ARG A 1 111 ? -14.547 -19.344 -13.757 1.00 54.81 111 ARG A N 1
ATOM 885 C CA . ARG A 1 111 ? -13.431 -19.148 -14.696 1.00 54.81 111 ARG A CA 1
ATOM 886 C C . ARG A 1 111 ? -12.620 -17.914 -14.274 1.00 54.81 111 ARG A C 1
ATOM 888 O O . ARG A 1 111 ? -13.229 -16.893 -13.951 1.00 54.81 111 ARG A O 1
ATOM 895 N N . PRO A 1 112 ? -11.278 -17.968 -14.288 1.00 52.41 112 PRO A N 1
ATOM 896 C CA . PRO A 1 112 ? -10.463 -16.793 -14.011 1.00 52.41 112 PRO A CA 1
ATOM 897 C C . PRO A 1 112 ? -10.787 -15.673 -15.008 1.00 52.41 112 PRO A C 1
ATOM 899 O O . PRO A 1 112 ? -10.893 -15.905 -16.213 1.00 52.41 112 PRO A O 1
ATOM 902 N N . VAL A 1 113 ? -10.936 -14.451 -14.496 1.00 51.56 113 VAL A N 1
ATOM 903 C CA . VAL A 1 113 ? -10.994 -13.240 -15.322 1.00 51.56 113 VAL A CA 1
ATOM 904 C C . VAL A 1 113 ? -9.638 -13.101 -16.017 1.00 51.56 113 VAL A C 1
ATOM 906 O O . VAL A 1 113 ? -8.622 -12.960 -15.337 1.00 51.56 113 VAL A O 1
ATOM 909 N N . GLY A 1 114 ? -9.627 -13.190 -17.350 1.00 48.97 114 GLY A N 1
ATOM 910 C CA . GLY A 1 114 ? -8.416 -13.079 -18.175 1.00 48.97 114 GLY A CA 1
ATOM 911 C C . GLY A 1 114 ? -8.006 -14.335 -18.954 1.00 48.97 114 GLY A C 1
ATOM 912 O O . GLY A 1 114 ? -6.969 -14.305 -19.599 1.00 48.97 114 GLY A O 1
ATOM 913 N N . ALA A 1 115 ? -8.792 -15.417 -18.943 1.00 40.16 115 ALA A N 1
ATOM 914 C CA . ALA A 1 115 ? -8.642 -16.488 -19.935 1.00 40.16 115 ALA A CA 1
ATOM 915 C C . ALA A 1 115 ? -9.322 -16.077 -21.255 1.00 40.16 115 ALA A C 1
ATOM 917 O O . ALA A 1 115 ? -10.430 -16.518 -21.557 1.00 40.16 115 ALA A O 1
ATOM 918 N N . LEU A 1 116 ? -8.682 -15.172 -21.991 1.00 39.44 116 LEU A N 1
ATOM 919 C CA . LEU A 1 116 ? -8.858 -15.032 -23.433 1.00 39.44 116 LEU A CA 1
ATOM 920 C C . LEU A 1 116 ? -7.549 -15.479 -24.092 1.00 39.44 116 LEU A C 1
ATOM 922 O O . LEU A 1 116 ? -6.493 -15.392 -23.470 1.00 39.44 116 LEU A O 1
ATOM 926 N N . GLU A 1 117 ? -7.716 -16.041 -25.283 1.00 35.56 117 GLU A N 1
ATOM 927 C CA . GLU A 1 117 ? -6.758 -16.762 -26.133 1.00 35.56 117 GLU A CA 1
ATOM 928 C C . GLU A 1 117 ? -5.375 -16.113 -26.289 1.00 35.56 117 GLU A C 1
ATOM 930 O O . GLU A 1 117 ? -5.289 -14.864 -26.322 1.00 35.56 117 GLU A O 1
#

Nearest PDB structures (foldseek):
  3crc-assembly1_A  TM=8.657E-01  e=3.182E-07  Escherichia coli K-12
  3cra-assembly1_A  TM=8.510E-01  e=3.345E-06  Escherichia coli K-12
  7yh5-assembly1_A  TM=9.157E-01  e=8.619E-05  Mycobacterium tuberculosis
  7yh5-assembly2_D  TM=9.134E-01  e=3.496E-04  Mycobacterium tuberculosis
  2yxh-assembly1_B  TM=8.172E-01  e=1.877E-03  Thermotoga maritima MSB8

Sequence (117 aa):
MRTADSAEALTALLELMVRLRDPEQGCPWDRAQDFHSIASYTIEEAYEVRDAIERTDAGQLREELGDLLFQVVFHARLAEERGWFDFAAVARSIHAKLVRRHPHVFGAGPRPVGALE

Mean predicted aligned error: 5.17 Å

Radius of gyration: 16.8 Å; Cα contacts (8 Å, |Δi|>4): 71; chains: 1; bounding box: 36×40×45 Å

Foldseek 3Di:
DPVVVVVVVVVVLLVVLCQLCPPPRHPPVLVPDAPVNLVVQLVVLVVQCVVCVVVVPPPSNVVSVVSNVSSLSSNQVNCVVVVNHHSVVVVQVVVQVVQVVCCVVVPPDDDRDPPDD

Solvent-accessible surface area (backbone atoms only — not comparable to full-atom values): 6721 Å² total; per-residue (Å²): 134,63,69,67,62,55,49,52,55,48,50,52,52,54,52,46,53,53,49,37,47,32,93,85,82,23,43,72,69,61,55,71,55,50,73,73,72,47,48,59,56,49,54,51,29,55,51,47,33,48,51,21,58,77,67,69,33,69,70,55,30,56,50,28,52,48,52,39,49,47,46,54,52,50,54,22,49,60,29,39,79,69,70,74,44,45,57,65,54,54,53,50,51,52,48,57,51,50,54,68,73,36,42,91,78,59,44,98,64,75,80,69,90,78,84,68,134

InterPro domains:
  IPR004518 NTP pyrophosphohydrolase MazG-like domain [PF03819] (33-106)
  IPR011551 NTP pyrophosphohydrolase MazG [PTHR30522] (4-108)
  IPR048015 MazG-like, N-terminal domain [cd11528] (13-107)